Protein AF-A0A6N8WKN6-F1 (afdb_monomer_lite)

pLDDT: mean 86.22, std 15.63, range [38.31, 96.75]

Foldseek 3Di:
DQDKDALVLVVVLLVQLLVQQVAKKKKKFDDPLLCRNVPVDGIDSEGEIEMGDPPVCVVSSVVSNVVSCVVSVHHYDYDHPDVDPRIDMDISHPPPD

Sequence (97 aa):
MRQRCDRQGIEQFLQSLGRRFTRTGRLYLVGGTTMVYEGYRRQTLDINIGFEVDNRDHSAFVEAVRDLKERLSLNIEEASPPNSSHSRRITVNEARS

Radius of gyration: 12.57 Å; chains: 1; bounding box: 26×34×32 Å

Structure (mmCIF, N/CA/C/O backbone):
data_AF-A0A6N8WKN6-F1
#
_entry.id   AF-A0A6N8WKN6-F1
#
loop_
_atom_site.group_PDB
_atom_site.id
_atom_site.type_symbol
_atom_site.label_atom_id
_atom_site.label_alt_id
_atom_site.label_comp_id
_atom_site.label_asym_id
_atom_site.label_entity_id
_atom_site.label_seq_id
_atom_site.pdbx_PDB_ins_code
_atom_site.Cartn_x
_atom_site.Cartn_y
_atom_site.Cartn_z
_atom_site.occupancy
_atom_site.B_iso_or_equiv
_atom_site.auth_seq_id
_atom_site.auth_comp_id
_atom_site.auth_asym_id
_atom_site.auth_atom_id
_atom_site.pdbx_PDB_model_num
ATOM 1 N N . MET A 1 1 ? -12.138 14.496 5.275 1.00 51.38 1 MET A N 1
ATOM 2 C CA . MET A 1 1 ? -11.852 13.665 6.470 1.00 51.38 1 MET A CA 1
ATOM 3 C C . MET A 1 1 ? -11.107 12.423 6.010 1.00 51.38 1 MET A C 1
ATOM 5 O O . MET A 1 1 ? -11.491 11.881 4.985 1.00 51.38 1 MET A O 1
ATOM 9 N N . ARG A 1 2 ? -10.045 11.993 6.708 1.00 62.66 2 ARG A N 1
ATOM 10 C CA . ARG A 1 2 ? -9.370 10.719 6.399 1.00 62.66 2 ARG A CA 1
ATOM 11 C C . ARG A 1 2 ? -10.318 9.569 6.755 1.00 62.66 2 ARG A C 1
ATOM 13 O O . ARG A 1 2 ? -10.773 9.503 7.898 1.00 62.66 2 ARG A O 1
ATOM 20 N N . GLN A 1 3 ? -10.659 8.723 5.785 1.00 74.19 3 GLN A N 1
ATOM 21 C CA . GLN A 1 3 ? -11.503 7.554 6.022 1.00 74.19 3 GLN A CA 1
ATOM 22 C C . GLN A 1 3 ? -10.714 6.529 6.839 1.00 74.19 3 GLN A C 1
ATOM 24 O O . GLN A 1 3 ? -9.562 6.233 6.529 1.00 74.19 3 GLN A O 1
ATOM 29 N N . ARG A 1 4 ? -11.319 6.016 7.915 1.00 86.81 4 ARG A N 1
ATOM 30 C CA . ARG A 1 4 ? -10.708 4.945 8.709 1.00 86.81 4 ARG A CA 1
ATOM 31 C C . ARG A 1 4 ? -10.717 3.656 7.897 1.00 86.81 4 ARG A C 1
ATOM 33 O O . ARG A 1 4 ? -11.736 3.320 7.302 1.00 86.81 4 ARG A O 1
ATOM 40 N N . CYS A 1 5 ? -9.602 2.943 7.919 1.00 92.25 5 CYS A N 1
ATOM 41 C CA . CYS A 1 5 ? -9.437 1.658 7.262 1.00 92.25 5 CYS A CA 1
ATOM 42 C C . CYS A 1 5 ? -9.381 0.551 8.318 1.00 92.25 5 CYS A C 1
ATOM 44 O O . CYS A 1 5 ? -8.626 0.652 9.289 1.00 92.25 5 CYS A O 1
ATOM 46 N N . ASP A 1 6 ? -10.201 -0.480 8.150 1.00 95.31 6 ASP A N 1
ATOM 47 C CA . ASP A 1 6 ? -10.166 -1.704 8.945 1.00 95.31 6 ASP A CA 1
ATOM 48 C C . ASP A 1 6 ? -9.459 -2.830 8.173 1.00 95.31 6 ASP A C 1
ATOM 50 O O . ASP A 1 6 ? -8.890 -2.627 7.097 1.00 95.31 6 ASP A O 1
ATOM 54 N N . ARG A 1 7 ? -9.474 -4.041 8.733 1.00 96.00 7 ARG A N 1
ATOM 55 C CA . ARG A 1 7 ? -8.856 -5.206 8.098 1.00 96.00 7 ARG A CA 1
ATOM 56 C C . ARG A 1 7 ? -9.446 -5.509 6.717 1.00 96.00 7 ARG A C 1
ATOM 58 O O . ARG A 1 7 ? -8.685 -5.827 5.807 1.00 96.00 7 ARG A O 1
ATOM 65 N N . GLN A 1 8 ? -10.760 -5.372 6.546 1.00 94.75 8 GLN A N 1
ATOM 66 C CA . GLN A 1 8 ? -11.420 -5.648 5.271 1.00 94.75 8 GLN A CA 1
ATOM 67 C C . GLN A 1 8 ? -10.971 -4.651 4.195 1.00 94.75 8 GLN A C 1
ATOM 69 O O . GLN A 1 8 ? -10.697 -5.051 3.064 1.00 94.75 8 GLN A O 1
ATOM 74 N N . GLY A 1 9 ? -10.824 -3.371 4.549 1.00 94.31 9 GLY A N 1
ATOM 75 C CA . GLY A 1 9 ? -10.274 -2.356 3.647 1.00 94.31 9 GLY A CA 1
ATOM 76 C C . GLY A 1 9 ? -8.831 -2.656 3.221 1.00 94.31 9 GLY A C 1
ATOM 77 O O . GLY A 1 9 ? -8.493 -2.521 2.042 1.00 94.31 9 GLY A O 1
ATOM 78 N N . ILE A 1 10 ? -7.990 -3.133 4.147 1.00 95.75 10 ILE A N 1
ATOM 79 C CA . ILE A 1 10 ? -6.616 -3.564 3.836 1.00 95.75 10 ILE A CA 1
ATOM 80 C C . ILE A 1 10 ? -6.635 -4.771 2.887 1.00 95.75 10 ILE A C 1
ATOM 82 O O . ILE A 1 10 ? -5.932 -4.767 1.879 1.00 95.75 10 ILE A O 1
ATOM 86 N N . GLU A 1 11 ? -7.457 -5.786 3.155 1.00 95.56 11 GLU A N 1
ATOM 87 C CA . GLU A 1 11 ? -7.583 -6.974 2.299 1.00 95.56 11 GLU A CA 1
ATOM 88 C C . GLU A 1 11 ? -8.098 -6.618 0.894 1.00 95.56 11 GLU A C 1
ATOM 90 O O . GLU A 1 11 ? -7.553 -7.095 -0.105 1.00 95.56 11 GLU A O 1
ATOM 95 N N . GLN A 1 12 ? -9.082 -5.720 0.792 1.00 95.44 12 GLN A N 1
ATOM 96 C CA . GLN A 1 12 ? -9.586 -5.220 -0.488 1.00 95.44 12 GLN A CA 1
ATOM 97 C C . GLN A 1 12 ? -8.499 -4.482 -1.280 1.00 95.44 12 GLN A C 1
ATOM 99 O O . GLN A 1 12 ? -8.388 -4.667 -2.499 1.00 95.44 12 GLN A O 1
ATOM 104 N N . PHE A 1 13 ? -7.686 -3.664 -0.606 1.00 95.44 13 PHE A N 1
ATOM 105 C CA . PHE A 1 13 ? -6.532 -3.010 -1.215 1.00 95.44 13 PHE A CA 1
ATOM 106 C C . PHE A 1 13 ? -5.531 -4.041 -1.753 1.00 95.44 13 PHE A C 1
ATOM 108 O O . PHE A 1 13 ? -5.173 -3.974 -2.929 1.00 95.44 13 PHE A O 1
ATOM 115 N N . LEU A 1 14 ? -5.145 -5.033 -0.944 1.00 95.69 14 LEU A N 1
ATOM 116 C CA . LEU A 1 14 ? -4.188 -6.075 -1.331 1.00 95.69 14 LEU A CA 1
ATOM 117 C C . LEU A 1 14 ? -4.670 -6.891 -2.537 1.00 95.69 14 LEU A C 1
ATOM 119 O O . LEU A 1 14 ? -3.920 -7.091 -3.494 1.00 95.69 14 LEU A O 1
ATOM 123 N N . GLN A 1 15 ? -5.937 -7.312 -2.533 1.00 95.38 15 GLN A N 1
ATOM 124 C CA . GLN A 1 15 ? -6.543 -8.035 -3.655 1.00 95.38 15 GLN A CA 1
ATOM 125 C C . GLN A 1 15 ? -6.587 -7.176 -4.923 1.00 95.38 15 GLN A C 1
ATOM 127 O O . GLN A 1 15 ? -6.281 -7.649 -6.019 1.00 95.38 15 GLN A O 1
ATOM 132 N N . SER A 1 16 ? -6.950 -5.899 -4.788 1.00 95.81 16 SER A N 1
ATOM 133 C CA . SER A 1 16 ? -7.005 -4.970 -5.919 1.00 95.81 16 SER A CA 1
ATOM 134 C C . SER A 1 16 ? -5.619 -4.689 -6.497 1.00 95.81 16 SER A C 1
ATOM 136 O O . SER A 1 16 ? -5.478 -4.616 -7.718 1.00 95.81 16 SER A O 1
ATOM 138 N N . LEU A 1 17 ? -4.601 -4.576 -5.640 1.00 95.62 17 LEU A N 1
ATOM 139 C CA . LEU A 1 17 ? -3.210 -4.397 -6.041 1.00 95.62 17 LEU A CA 1
ATOM 140 C C . LEU A 1 17 ? -2.686 -5.627 -6.780 1.00 95.62 17 LEU A C 1
ATOM 142 O O . LEU A 1 17 ? -2.155 -5.472 -7.875 1.00 95.62 17 LEU A O 1
ATOM 146 N N . GLY A 1 18 ? -2.920 -6.835 -6.260 1.00 93.00 18 GLY A N 1
ATOM 147 C CA . GLY A 1 18 ? -2.522 -8.078 -6.932 1.00 93.00 18 GLY A CA 1
ATOM 148 C C . GLY A 1 18 ? -3.173 -8.267 -8.309 1.00 93.00 18 GLY A C 1
ATOM 149 O O . GLY A 1 18 ? -2.552 -8.802 -9.221 1.00 93.00 18 GLY A O 1
ATOM 150 N N . ARG A 1 19 ? -4.406 -7.774 -8.501 1.00 93.88 19 ARG A N 1
ATOM 151 C CA . ARG A 1 19 ? -5.076 -7.772 -9.817 1.00 93.88 19 ARG A CA 1
ATOM 152 C C . ARG A 1 19 ? -4.521 -6.713 -10.773 1.00 93.88 19 ARG A C 1
ATOM 154 O O . ARG A 1 19 ? -4.521 -6.930 -11.981 1.00 93.88 19 ARG A O 1
ATOM 161 N N . ARG A 1 20 ? -4.103 -5.553 -10.257 1.00 93.62 20 ARG A N 1
ATOM 162 C CA . ARG A 1 20 ? -3.666 -4.396 -11.060 1.00 93.62 20 ARG A CA 1
ATOM 163 C C . ARG A 1 20 ? -2.183 -4.450 -11.427 1.00 93.62 20 ARG A C 1
ATOM 165 O O . ARG A 1 20 ? -1.820 -4.027 -12.525 1.00 93.62 20 ARG A O 1
ATOM 172 N N . PHE A 1 21 ? -1.344 -4.940 -10.521 1.00 94.56 21 PHE A N 1
ATOM 173 C CA . PHE A 1 21 ? 0.093 -5.097 -10.700 1.00 94.56 21 PHE A CA 1
ATOM 174 C C . PHE A 1 21 ? 0.426 -6.587 -10.798 1.00 94.56 21 PHE A C 1
ATOM 176 O O . PHE A 1 21 ? 0.665 -7.263 -9.806 1.00 94.56 21 PHE A O 1
ATOM 183 N N . THR A 1 22 ? 0.423 -7.107 -12.024 1.00 89.81 22 THR A N 1
ATOM 184 C CA . THR A 1 22 ? 0.590 -8.544 -12.316 1.00 89.81 22 THR A CA 1
ATOM 185 C C . THR A 1 22 ? 2.054 -8.990 -12.409 1.00 89.81 22 THR A C 1
ATOM 187 O O . THR A 1 22 ? 2.344 -10.086 -12.893 1.00 89.81 22 THR A O 1
ATOM 190 N N . ARG A 1 23 ? 2.987 -8.120 -12.016 1.00 92.06 23 ARG A N 1
ATOM 191 C CA . ARG A 1 23 ? 4.431 -8.360 -12.054 1.00 92.06 23 ARG A CA 1
ATOM 192 C C . ARG A 1 23 ? 4.918 -8.764 -10.667 1.00 92.06 23 ARG A C 1
ATOM 194 O O . ARG A 1 23 ? 4.275 -8.458 -9.671 1.00 92.06 23 ARG A O 1
ATOM 201 N N . THR A 1 24 ? 6.059 -9.438 -10.601 1.00 90.19 24 THR A N 1
ATOM 202 C CA . THR A 1 24 ? 6.607 -9.901 -9.323 1.00 90.19 24 THR A CA 1
ATOM 203 C C . THR A 1 24 ? 7.096 -8.727 -8.478 1.00 90.19 24 THR A C 1
ATOM 205 O O . THR A 1 24 ? 7.842 -7.874 -8.952 1.00 90.19 24 THR A O 1
ATOM 208 N N . GLY A 1 25 ? 6.710 -8.728 -7.205 1.00 89.75 25 GLY A N 1
ATOM 209 C CA . GLY A 1 25 ? 7.170 -7.772 -6.208 1.00 89.75 25 GLY A CA 1
ATOM 210 C C . GLY A 1 25 ? 6.920 -8.274 -4.792 1.00 89.75 25 GLY A C 1
ATOM 211 O O . GLY A 1 25 ? 6.162 -9.226 -4.570 1.00 89.75 25 GLY A O 1
ATOM 212 N N . ARG A 1 26 ? 7.553 -7.625 -3.820 1.00 90.81 26 ARG A N 1
ATOM 213 C CA . ARG A 1 26 ? 7.264 -7.807 -2.395 1.00 90.81 26 ARG A CA 1
ATOM 214 C C . ARG A 1 26 ? 6.610 -6.550 -1.867 1.00 90.81 26 ARG A C 1
ATOM 216 O O . ARG A 1 26 ? 7.046 -5.449 -2.178 1.00 90.81 26 ARG A O 1
ATOM 223 N N . LEU A 1 27 ? 5.589 -6.736 -1.050 1.00 92.94 27 LEU A N 1
ATOM 224 C CA . LEU A 1 27 ? 4.923 -5.683 -0.308 1.00 92.94 27 LEU A CA 1
ATOM 225 C C . LEU A 1 27 ? 5.101 -5.962 1.181 1.00 92.94 27 LEU A C 1
ATOM 227 O O . LEU A 1 27 ? 5.060 -7.113 1.618 1.00 92.94 27 LEU A O 1
ATOM 231 N N . TYR A 1 28 ? 5.261 -4.913 1.967 1.00 92.38 28 TYR A N 1
ATOM 232 C CA . TYR A 1 28 ? 5.345 -4.983 3.413 1.00 92.38 28 TYR A CA 1
ATOM 233 C C . TYR A 1 28 ? 4.263 -4.095 3.999 1.00 92.38 28 TYR A C 1
ATOM 235 O O . TYR A 1 28 ? 4.234 -2.906 3.702 1.00 92.38 28 TYR A O 1
ATOM 243 N N . LEU A 1 29 ? 3.394 -4.647 4.843 1.00 94.12 29 LEU A N 1
ATOM 244 C CA . LEU A 1 29 ? 2.585 -3.806 5.725 1.00 94.12 29 LEU A CA 1
ATOM 245 C C . LEU A 1 29 ? 3.486 -3.293 6.846 1.00 94.12 29 LEU A C 1
ATOM 247 O O . LEU A 1 29 ? 4.309 -4.055 7.366 1.00 94.12 29 LEU A O 1
ATOM 251 N N . VAL A 1 30 ? 3.344 -2.014 7.194 1.00 92.50 30 VAL A N 1
ATOM 252 C CA . VAL A 1 30 ? 4.201 -1.349 8.181 1.00 92.50 30 VAL A CA 1
ATOM 253 C C . VAL A 1 30 ? 3.358 -0.719 9.293 1.00 92.50 30 VAL A C 1
ATOM 255 O O . VAL A 1 30 ? 2.276 -0.172 9.065 1.00 92.50 30 VAL A O 1
ATOM 258 N N . GLY A 1 31 ? 3.858 -0.785 10.529 1.00 90.69 31 GLY A N 1
ATOM 259 C CA 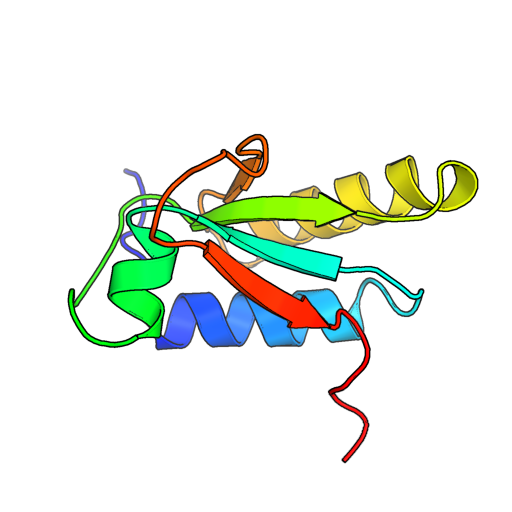. GLY A 1 31 ? 3.331 -0.019 11.659 1.00 90.69 31 GLY A CA 1
ATOM 260 C C . GLY A 1 31 ? 1.861 -0.310 11.979 1.00 90.69 31 GLY A C 1
ATOM 261 O O . GLY A 1 31 ? 1.467 -1.457 12.199 1.00 90.69 31 GLY A O 1
ATOM 262 N N . GLY A 1 32 ? 1.041 0.745 12.043 1.00 92.50 32 GLY A N 1
ATOM 263 C CA . GLY A 1 32 ? -0.380 0.640 12.393 1.00 92.50 32 GLY A CA 1
ATOM 264 C C . GLY A 1 32 ? -1.169 -0.280 11.459 1.00 92.50 32 GLY A C 1
ATOM 265 O O . GLY A 1 32 ? -2.063 -0.989 11.917 1.00 92.50 32 GLY A O 1
ATOM 266 N N . THR A 1 33 ? -0.789 -0.338 10.183 1.00 94.62 33 THR A N 1
ATOM 267 C CA . THR A 1 33 ? -1.408 -1.209 9.180 1.00 94.62 33 THR A CA 1
ATOM 268 C C . THR A 1 33 ? -1.171 -2.684 9.497 1.00 94.62 33 THR A C 1
ATOM 270 O O . THR A 1 33 ? -2.121 -3.464 9.460 1.00 94.62 33 THR A O 1
ATOM 273 N N . THR A 1 34 ? 0.047 -3.058 9.913 1.00 94.44 34 THR A N 1
ATOM 274 C CA . THR A 1 34 ? 0.352 -4.416 10.398 1.00 94.44 34 THR A CA 1
ATOM 275 C C . THR A 1 34 ? -0.502 -4.770 11.610 1.00 94.44 34 THR A C 1
ATOM 277 O O . THR A 1 34 ? -1.094 -5.842 11.658 1.00 94.44 34 THR A O 1
ATOM 280 N N . MET A 1 35 ? -0.630 -3.850 12.572 1.00 95.62 35 MET A N 1
ATOM 281 C CA . MET A 1 35 ? -1.417 -4.094 13.787 1.00 95.62 35 MET A CA 1
ATOM 282 C C . MET A 1 35 ? -2.905 -4.313 13.490 1.00 95.62 35 MET A C 1
ATOM 284 O O . MET A 1 35 ? -3.548 -5.100 14.179 1.00 95.62 35 MET A O 1
ATOM 288 N N . VAL A 1 36 ? -3.460 -3.631 12.482 1.00 96.38 36 VAL A N 1
ATOM 289 C CA . VAL A 1 36 ? -4.848 -3.854 12.047 1.00 96.38 36 VAL A CA 1
ATOM 290 C C . VAL A 1 36 ? -4.991 -5.185 11.318 1.00 96.38 36 VAL A C 1
ATOM 292 O O . VAL A 1 36 ? -5.911 -5.947 11.608 1.00 96.38 36 VAL A O 1
ATOM 295 N N . TYR A 1 37 ? -4.066 -5.493 10.409 1.00 96.12 37 TYR A N 1
ATOM 296 C CA . TYR A 1 37 ? -4.097 -6.731 9.635 1.00 96.12 37 TYR A CA 1
ATOM 297 C C . TYR A 1 37 ? -3.998 -7.983 10.524 1.00 96.12 37 TYR A C 1
ATOM 299 O O . TYR A 1 37 ? -4.782 -8.918 10.371 1.00 96.12 37 TYR A O 1
ATOM 307 N N . GLU A 1 38 ? -3.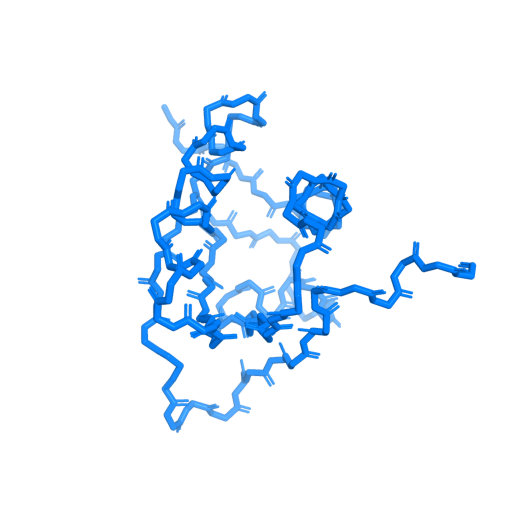105 -7.966 11.516 1.00 95.38 38 GLU A N 1
ATOM 308 C CA . GLU A 1 38 ? -2.907 -9.060 12.482 1.00 95.38 38 GLU A CA 1
ATOM 309 C C . GLU A 1 38 ? -3.982 -9.098 13.592 1.00 95.38 38 GLU A C 1
ATOM 311 O O . GLU A 1 38 ? -4.001 -10.008 14.415 1.00 95.38 38 GLU A O 1
ATOM 316 N N . GLY A 1 39 ? -4.905 -8.129 13.630 1.00 95.25 39 GLY A N 1
ATOM 317 C CA . GLY A 1 39 ? -6.020 -8.103 14.586 1.00 95.25 39 GLY A CA 1
ATOM 318 C C . GLY A 1 39 ? -5.706 -7.502 15.963 1.00 95.25 39 GLY A C 1
ATOM 319 O O . GLY A 1 39 ? -6.575 -7.497 16.833 1.00 95.25 39 GLY A O 1
ATOM 320 N N . TYR A 1 40 ? -4.515 -6.932 16.169 1.00 95.44 40 TYR A N 1
ATOM 321 C CA . TYR A 1 40 ? -4.151 -6.216 17.402 1.00 95.44 40 TYR A CA 1
ATOM 322 C C . TYR A 1 40 ? -4.856 -4.859 17.547 1.00 95.44 40 TYR A C 1
ATOM 324 O O . TYR A 1 40 ? -4.977 -4.326 18.652 1.00 95.44 40 TYR A O 1
ATOM 332 N N . ARG A 1 41 ? -5.303 -4.262 16.437 1.00 94.38 41 ARG A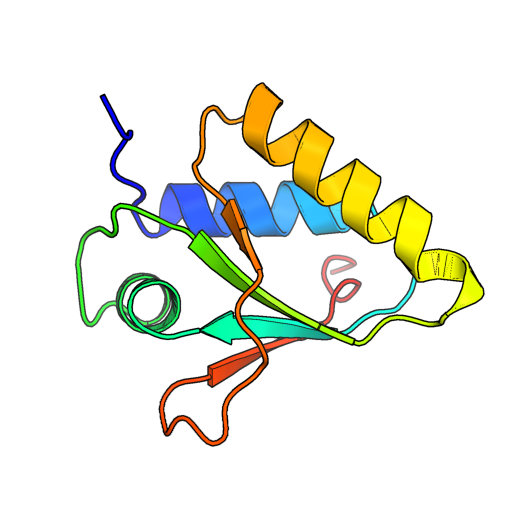 N 1
ATOM 333 C CA . ARG A 1 41 ? -6.070 -3.008 16.401 1.00 94.38 41 ARG A CA 1
ATOM 334 C C . ARG A 1 41 ? -7.248 -3.138 15.443 1.00 94.38 41 ARG A C 1
ATOM 336 O O . ARG A 1 41 ? -7.186 -3.873 14.470 1.00 94.38 41 ARG A O 1
ATOM 343 N N . ARG A 1 42 ? -8.329 -2.393 15.693 1.00 96.19 42 ARG A N 1
ATOM 344 C CA . ARG A 1 42 ? -9.530 -2.450 14.837 1.00 96.19 42 ARG A CA 1
ATOM 345 C C . ARG A 1 42 ? -9.411 -1.619 13.560 1.00 96.19 42 ARG A C 1
ATOM 347 O O . ARG A 1 42 ? -9.964 -2.011 12.542 1.00 96.19 42 ARG A O 1
ATOM 354 N N . GLN A 1 43 ? -8.759 -0.456 13.627 1.00 95.81 43 GLN A N 1
ATOM 355 C CA . GLN A 1 43 ? -8.722 0.520 12.533 1.00 95.81 43 GLN A CA 1
ATOM 356 C C . GLN A 1 43 ? -7.415 1.328 12.526 1.00 95.81 43 GLN A C 1
ATOM 358 O O . GLN A 1 43 ? -6.774 1.490 13.567 1.00 95.81 43 GLN A O 1
ATOM 363 N N . THR A 1 44 ? -7.068 1.871 11.359 1.00 93.81 44 THR A N 1
ATOM 364 C CA . THR A 1 44 ? -5.971 2.823 11.111 1.00 93.81 44 THR A CA 1
ATOM 365 C C . THR A 1 44 ? -6.465 3.990 10.245 1.00 93.81 44 THR A C 1
ATOM 367 O O . THR A 1 44 ? -7.506 3.886 9.594 1.00 93.81 44 THR A O 1
ATOM 370 N N . LEU A 1 45 ? -5.758 5.122 10.257 1.00 91.75 45 LEU A N 1
ATOM 371 C CA . LEU A 1 45 ? -6.052 6.271 9.385 1.00 91.75 45 LEU A CA 1
ATOM 372 C C . LEU A 1 45 ? -5.375 6.160 8.012 1.00 91.75 45 LEU A C 1
ATOM 374 O O . LEU A 1 45 ? -5.801 6.815 7.062 1.00 91.75 45 LEU A O 1
ATOM 378 N N . ASP A 1 46 ? -4.333 5.339 7.931 1.00 91.38 46 ASP A N 1
ATOM 379 C CA . ASP A 1 46 ? -3.447 5.195 6.784 1.00 91.38 46 ASP A CA 1
ATOM 380 C C . ASP A 1 46 ? -3.038 3.727 6.597 1.00 91.38 46 ASP A C 1
ATOM 382 O O . ASP A 1 46 ? -2.874 2.953 7.552 1.00 91.38 46 ASP A O 1
ATOM 386 N N . ILE A 1 47 ? -2.912 3.337 5.328 1.00 94.19 47 ILE A N 1
ATOM 387 C CA . ILE A 1 47 ? -2.264 2.099 4.907 1.00 94.19 47 ILE A CA 1
ATOM 388 C C . ILE A 1 47 ? -0.810 2.448 4.586 1.00 94.19 47 ILE A C 1
ATOM 390 O O . ILE A 1 47 ? -0.531 3.053 3.553 1.00 94.19 47 ILE A O 1
ATOM 394 N N . ASN A 1 48 ? 0.105 2.051 5.464 1.00 93.94 48 ASN A N 1
ATOM 395 C CA . ASN A 1 48 ? 1.539 2.213 5.281 1.00 93.94 48 ASN A CA 1
ATOM 396 C C . ASN A 1 48 ? 2.106 0.961 4.624 1.00 93.94 48 ASN A C 1
ATOM 398 O O . ASN A 1 48 ? 1.980 -0.145 5.170 1.00 93.94 48 ASN A O 1
ATOM 402 N N . ILE A 1 49 ? 2.739 1.151 3.470 1.00 94.69 49 ILE A N 1
ATOM 403 C CA . ILE A 1 49 ? 3.374 0.075 2.717 1.00 94.69 49 ILE A CA 1
ATOM 404 C C . ILE A 1 49 ? 4.847 0.367 2.460 1.00 94.69 49 ILE A C 1
ATOM 406 O O . ILE A 1 49 ? 5.202 1.481 2.101 1.00 94.69 49 ILE A O 1
ATOM 410 N N . GLY A 1 50 ? 5.685 -0.656 2.579 1.00 93.31 50 GLY A N 1
ATOM 411 C CA . GLY A 1 50 ? 6.973 -0.714 1.888 1.00 93.31 50 GLY A CA 1
ATOM 412 C C . GLY A 1 50 ? 6.869 -1.668 0.702 1.00 93.31 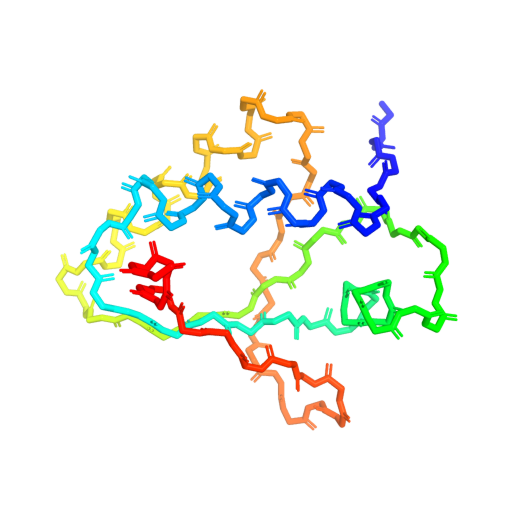50 GLY A C 1
ATOM 413 O O . GLY A 1 50 ? 6.019 -2.562 0.708 1.00 93.31 50 GLY A O 1
ATOM 414 N N . PHE A 1 51 ? 7.722 -1.525 -0.309 1.00 93.31 51 PHE A N 1
ATOM 415 C CA . PHE A 1 51 ? 7.748 -2.463 -1.429 1.00 93.31 51 PHE A CA 1
ATOM 416 C C . PHE A 1 51 ? 9.147 -2.654 -2.015 1.00 93.31 51 PHE A C 1
ATOM 418 O O . PHE A 1 51 ? 10.002 -1.780 -1.938 1.00 93.31 51 PHE A O 1
ATOM 425 N N . GLU A 1 52 ? 9.360 -3.822 -2.612 1.00 93.00 52 GLU A N 1
ATOM 426 C CA . GLU A 1 52 ? 10.524 -4.148 -3.433 1.00 93.00 52 GLU A CA 1
ATOM 427 C C . GLU A 1 52 ? 10.013 -4.666 -4.780 1.00 93.00 52 GLU A C 1
ATOM 429 O O . GLU A 1 52 ? 9.356 -5.710 -4.847 1.00 93.00 52 GLU A O 1
ATOM 434 N N . VAL A 1 53 ? 10.307 -3.939 -5.853 1.00 93.19 53 VAL A N 1
ATOM 435 C CA . VAL A 1 53 ? 9.983 -4.307 -7.239 1.00 93.19 53 VAL A CA 1
ATOM 436 C C . VAL A 1 53 ? 11.215 -4.099 -8.113 1.00 93.19 53 VAL A C 1
ATOM 438 O O . VAL A 1 53 ? 12.149 -3.406 -7.715 1.00 93.19 53 VAL A O 1
ATOM 441 N N . ASP A 1 54 ? 11.230 -4.696 -9.304 1.00 93.69 54 ASP A N 1
ATOM 442 C CA . ASP A 1 54 ? 12.277 -4.411 -10.287 1.00 93.69 54 ASP A CA 1
ATOM 443 C C . ASP A 1 54 ? 12.254 -2.923 -10.686 1.00 93.69 54 ASP A C 1
ATOM 445 O O . ASP A 1 54 ? 11.181 -2.329 -10.831 1.00 93.69 54 ASP A O 1
ATOM 449 N N . ASN A 1 55 ? 13.428 -2.324 -10.909 1.00 93.75 55 ASN A N 1
ATOM 450 C CA . ASN A 1 55 ? 13.561 -0.916 -11.300 1.00 93.75 55 ASN A CA 1
ATOM 451 C C . ASN A 1 55 ? 12.725 -0.564 -12.538 1.00 93.75 55 ASN A C 1
ATOM 453 O O . ASN A 1 55 ? 12.144 0.519 -12.597 1.00 93.75 55 ASN A O 1
ATOM 457 N N . ARG A 1 56 ? 12.622 -1.474 -13.517 1.00 95.94 56 ARG A N 1
ATOM 458 C CA . ARG A 1 56 ? 11.827 -1.245 -14.737 1.00 95.94 56 ARG A CA 1
ATOM 459 C C . ARG A 1 56 ? 10.318 -1.212 -14.472 1.00 95.94 56 ARG A C 1
ATOM 461 O O . ARG A 1 56 ? 9.562 -0.691 -15.286 1.00 95.94 56 ARG A O 1
ATOM 468 N N . ASP A 1 57 ? 9.889 -1.777 -13.346 1.00 95.38 57 ASP A N 1
ATOM 469 C CA . ASP A 1 57 ? 8.490 -1.953 -12.963 1.00 95.38 57 ASP A CA 1
ATOM 470 C C . ASP A 1 57 ? 8.051 -0.961 -11.870 1.00 95.38 57 ASP A C 1
ATOM 472 O O . ASP A 1 57 ? 6.861 -0.874 -11.558 1.00 95.38 57 ASP A O 1
ATOM 476 N N . HIS A 1 58 ? 8.988 -0.167 -11.337 1.00 94.25 58 HIS A N 1
ATOM 477 C CA . HIS A 1 58 ? 8.759 0.818 -10.280 1.00 94.25 58 HIS A CA 1
ATOM 478 C C . HIS A 1 58 ? 7.652 1.820 -10.633 1.00 94.25 58 HIS A C 1
ATOM 480 O O . HIS A 1 58 ? 6.691 1.971 -9.881 1.00 94.25 58 HIS A O 1
ATOM 486 N N . SER A 1 59 ? 7.732 2.463 -11.804 1.00 96.44 59 SER A N 1
ATOM 487 C CA . SER A 1 59 ? 6.717 3.439 -12.233 1.00 96.44 59 SER A CA 1
ATOM 488 C C . SER A 1 59 ? 5.328 2.807 -12.341 1.00 96.44 59 SER A C 1
ATOM 490 O O . SER A 1 59 ? 4.352 3.376 -11.862 1.00 96.44 59 SER A O 1
ATOM 492 N N . ALA A 1 60 ? 5.244 1.588 -12.884 1.00 96.19 60 ALA A N 1
ATOM 493 C CA . ALA A 1 60 ? 3.981 0.864 -13.009 1.00 96.19 60 ALA A CA 1
ATOM 494 C C . ALA A 1 60 ? 3.391 0.469 -11.643 1.00 96.19 60 ALA A C 1
ATOM 496 O O . ALA A 1 60 ? 2.169 0.437 -11.488 1.00 96.19 60 ALA A O 1
ATOM 497 N N . PHE A 1 61 ? 4.237 0.163 -10.654 1.00 95.88 61 PHE A N 1
ATOM 498 C CA . PHE A 1 61 ? 3.801 -0.108 -9.286 1.00 95.88 61 PHE A CA 1
ATOM 499 C C . PHE A 1 61 ? 3.243 1.156 -8.620 1.00 95.88 61 PHE A C 1
ATOM 501 O O . PHE A 1 61 ? 2.130 1.134 -8.094 1.00 95.88 61 PHE A O 1
ATOM 508 N N . VAL A 1 62 ? 3.978 2.269 -8.696 1.00 96.06 62 VAL A N 1
ATOM 509 C CA . VAL A 1 62 ? 3.564 3.557 -8.117 1.00 96.06 62 VAL A CA 1
ATOM 510 C C . VAL A 1 62 ? 2.251 4.045 -8.735 1.00 96.06 62 VAL A C 1
ATOM 512 O O . VAL A 1 62 ? 1.350 4.468 -8.011 1.00 96.06 62 VAL A O 1
ATOM 515 N N . GLU A 1 63 ? 2.095 3.928 -10.056 1.00 96.75 63 GLU A N 1
ATOM 516 C CA . GLU A 1 63 ? 0.837 4.240 -10.743 1.00 96.75 63 GLU A CA 1
ATOM 517 C C . GLU A 1 63 ? -0.318 3.358 -10.258 1.00 96.75 63 GLU A C 1
ATOM 519 O O . GLU A 1 63 ? -1.388 3.872 -9.940 1.00 96.75 63 GLU A O 1
ATOM 524 N N . ALA A 1 64 ? -0.099 2.045 -10.119 1.00 96.50 64 ALA A N 1
ATOM 525 C CA . ALA A 1 64 ? -1.118 1.134 -9.604 1.00 96.50 64 ALA A CA 1
ATOM 526 C C . ALA A 1 64 ? -1.562 1.505 -8.179 1.00 96.50 64 ALA A C 1
ATOM 528 O O . ALA A 1 64 ? -2.756 1.477 -7.882 1.00 96.50 64 ALA A O 1
ATOM 529 N N . VAL A 1 65 ? -0.627 1.876 -7.301 1.00 96.12 65 VAL A N 1
ATOM 530 C CA . VAL A 1 65 ? -0.948 2.321 -5.937 1.00 96.12 65 VAL A CA 1
ATOM 531 C C . VAL A 1 65 ? -1.724 3.640 -5.955 1.00 96.12 65 VAL A C 1
ATOM 533 O O . VAL A 1 65 ? -2.719 3.758 -5.237 1.00 96.12 65 VAL A O 1
ATOM 536 N N . ARG A 1 66 ? -1.324 4.610 -6.788 1.00 95.62 66 ARG A N 1
ATOM 537 C CA . ARG A 1 66 ? -2.018 5.902 -6.917 1.00 95.62 66 ARG A CA 1
ATOM 538 C C . ARG A 1 66 ? -3.457 5.725 -7.405 1.00 95.62 66 ARG A C 1
ATOM 540 O O . ARG A 1 66 ? -4.371 6.247 -6.771 1.00 95.62 66 ARG A O 1
ATOM 547 N N . ASP A 1 67 ? -3.664 4.923 -8.447 1.00 95.56 67 ASP A N 1
ATOM 548 C CA . ASP A 1 67 ? -4.999 4.614 -8.976 1.00 95.56 67 ASP A CA 1
ATOM 549 C C . ASP A 1 67 ? -5.900 3.994 -7.889 1.00 95.56 67 ASP A C 1
ATOM 551 O O . ASP A 1 67 ? -7.084 4.314 -7.768 1.00 95.56 67 ASP A O 1
ATOM 555 N N . LEU A 1 68 ? -5.348 3.089 -7.071 1.00 95.00 68 LEU A N 1
ATOM 556 C CA . LEU A 1 68 ? -6.091 2.429 -5.995 1.00 95.00 68 LEU A CA 1
ATOM 557 C C . LEU A 1 68 ? -6.391 3.355 -4.820 1.00 95.00 68 LEU A C 1
ATOM 559 O O . LEU A 1 68 ? -7.477 3.246 -4.249 1.00 95.00 68 LEU A O 1
ATOM 563 N N . LYS A 1 69 ? -5.466 4.259 -4.480 1.00 93.56 69 LYS A N 1
ATOM 564 C CA . LYS A 1 69 ? -5.659 5.298 -3.460 1.00 93.56 69 LYS A CA 1
ATOM 565 C C . LYS A 1 69 ? -6.929 6.098 -3.751 1.00 93.56 69 LYS A C 1
ATOM 567 O O . LYS A 1 69 ? -7.788 6.244 -2.884 1.00 93.56 69 LYS A O 1
ATOM 572 N N . GLU A 1 70 ? -7.070 6.543 -4.996 1.00 93.62 70 GLU A N 1
ATOM 573 C CA . GLU A 1 70 ? -8.222 7.313 -5.464 1.00 93.62 70 GLU A CA 1
ATOM 574 C C . GLU A 1 70 ? -9.484 6.446 -5.545 1.00 93.62 70 GLU A C 1
ATOM 576 O O . GLU A 1 70 ? -10.503 6.765 -4.933 1.00 93.62 70 GLU A O 1
ATOM 581 N N . ARG A 1 71 ? -9.410 5.299 -6.232 1.00 93.00 71 ARG A N 1
ATOM 582 C CA . ARG A 1 71 ? -10.579 4.444 -6.488 1.00 93.00 71 ARG A CA 1
ATOM 583 C C . ARG A 1 71 ? -11.206 3.864 -5.222 1.00 93.00 71 ARG A C 1
ATOM 585 O O . ARG A 1 71 ? -12.421 3.703 -5.167 1.00 93.00 71 ARG A O 1
ATOM 592 N N . LEU A 1 72 ? -10.391 3.511 -4.230 1.00 90.75 72 LEU A N 1
ATOM 593 C CA . LEU A 1 72 ? -10.867 2.947 -2.965 1.00 90.75 72 LEU A CA 1
ATOM 594 C C . LEU A 1 72 ? -11.138 4.024 -1.906 1.00 90.75 72 LEU A C 1
ATOM 596 O O . LEU A 1 72 ? -11.615 3.691 -0.826 1.00 90.75 72 LEU A O 1
ATOM 600 N N . SER A 1 73 ? -10.846 5.300 -2.196 1.00 90.00 73 SER A N 1
ATOM 601 C CA . SER A 1 73 ? -10.925 6.399 -1.221 1.00 90.00 73 SER A CA 1
ATOM 602 C C . SER A 1 73 ? -10.117 6.122 0.062 1.00 90.00 73 SER A C 1
ATOM 604 O O . SER A 1 73 ? -10.518 6.485 1.168 1.00 90.00 73 SER A O 1
ATOM 606 N N . LEU A 1 74 ? -8.958 5.470 -0.084 1.00 90.06 74 LEU A N 1
ATOM 607 C CA . LEU A 1 74 ? -8.055 5.111 1.015 1.00 90.06 74 LEU A CA 1
ATOM 608 C C . LEU A 1 74 ? -6.847 6.046 1.032 1.00 90.06 74 LEU A C 1
ATOM 610 O O . LEU A 1 74 ? -6.347 6.435 -0.018 1.00 90.06 74 LEU A O 1
ATOM 614 N N . ASN A 1 75 ? -6.318 6.373 2.213 1.00 91.50 75 ASN A N 1
ATOM 615 C CA . ASN A 1 75 ? -5.013 7.026 2.296 1.00 91.50 75 ASN A CA 1
ATOM 616 C C . ASN A 1 75 ? -3.910 5.963 2.346 1.00 91.50 75 ASN A C 1
ATOM 618 O O . ASN A 1 75 ? -3.796 5.241 3.335 1.00 91.50 75 ASN A O 1
ATOM 622 N N . ILE A 1 76 ? -3.122 5.872 1.275 1.00 93.44 76 ILE A N 1
ATOM 623 C CA . ILE A 1 76 ? -1.957 4.988 1.181 1.00 93.44 76 ILE A CA 1
ATOM 624 C C . ILE A 1 76 ? -0.701 5.856 1.214 1.00 93.44 76 ILE A C 1
ATOM 626 O O . ILE A 1 76 ? -0.627 6.860 0.489 1.00 93.44 76 ILE A O 1
ATOM 630 N N . GLU A 1 77 ? 0.244 5.472 2.064 1.00 92.75 77 GLU A N 1
ATOM 631 C CA . GLU A 1 77 ? 1.523 6.145 2.273 1.00 92.75 77 GLU A CA 1
ATOM 632 C C . GLU A 1 77 ? 2.660 5.139 2.080 1.00 92.75 77 GLU A C 1
ATOM 634 O O . GLU A 1 77 ? 2.606 4.003 2.562 1.00 92.75 77 GLU A O 1
ATOM 639 N N . GLU A 1 78 ? 3.680 5.552 1.330 1.00 90.56 78 GLU A N 1
ATOM 640 C CA . GLU A 1 78 ? 4.919 4.795 1.244 1.00 90.56 78 GLU A CA 1
ATOM 641 C C . GLU A 1 78 ? 5.705 5.019 2.535 1.00 90.56 78 GLU A C 1
ATOM 643 O O . GLU A 1 78 ? 6.047 6.145 2.89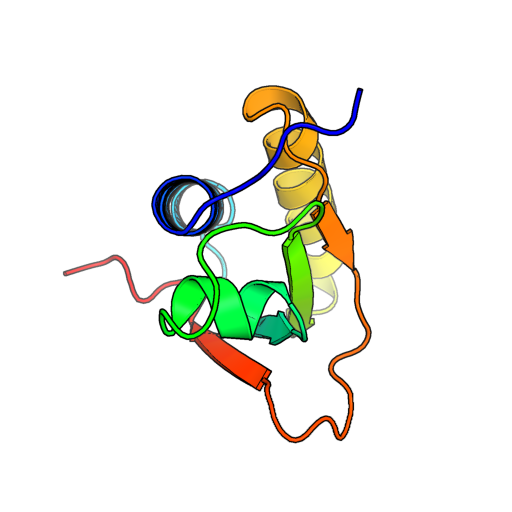5 1.00 90.56 78 GLU A O 1
ATOM 648 N N . ALA A 1 79 ? 5.977 3.928 3.233 1.00 86.06 79 ALA A N 1
ATOM 649 C CA . ALA A 1 79 ? 6.882 3.886 4.356 1.00 86.06 79 ALA A CA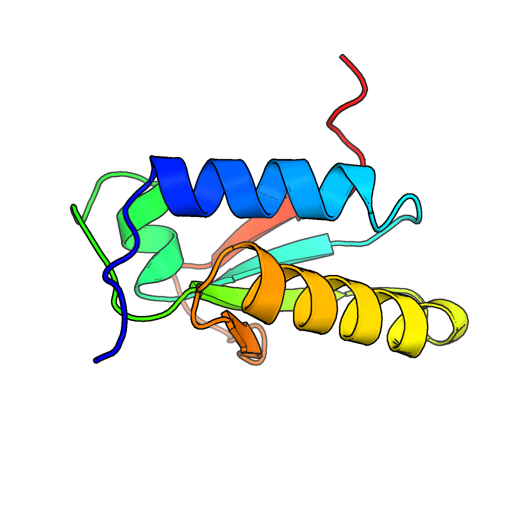 1
ATOM 650 C C . ALA A 1 79 ? 8.109 3.095 3.915 1.00 86.06 79 ALA A C 1
ATOM 652 O O . ALA A 1 79 ? 7.984 1.960 3.447 1.00 86.06 79 ALA A O 1
ATOM 653 N N . SER A 1 80 ? 9.304 3.662 4.096 1.00 66.94 80 SER A N 1
ATOM 654 C CA . SER A 1 80 ? 10.537 2.888 3.956 1.00 66.94 80 SER A CA 1
ATOM 655 C C . SER A 1 80 ? 10.389 1.628 4.808 1.00 66.94 80 SER A C 1
ATOM 657 O O . SER A 1 80 ? 10.032 1.793 5.977 1.00 66.94 80 SER A O 1
ATOM 659 N N . PRO A 1 81 ? 10.613 0.404 4.282 1.00 54.53 81 PRO A N 1
ATOM 660 C CA . PRO A 1 81 ? 10.569 -0.805 5.092 1.00 54.53 81 PRO A CA 1
ATOM 661 C C . PRO A 1 81 ? 11.578 -0.608 6.223 1.00 54.53 81 PRO A C 1
ATOM 663 O O . PRO A 1 81 ? 12.785 -0.592 5.969 1.00 54.53 81 PRO A O 1
ATOM 666 N N . PRO A 1 82 ? 11.129 -0.343 7.459 1.00 47.25 82 PRO A N 1
ATOM 667 C CA . PRO A 1 82 ? 12.064 0.028 8.484 1.00 47.25 82 PRO A CA 1
ATOM 668 C C . PRO A 1 82 ? 12.646 -1.268 9.026 1.00 47.25 82 PRO A C 1
ATOM 670 O O . PRO A 1 82 ? 12.031 -2.337 8.975 1.00 47.25 82 PRO A O 1
ATOM 673 N N . ASN A 1 83 ? 13.766 -1.137 9.711 1.00 47.19 83 ASN A N 1
ATOM 674 C CA . ASN A 1 83 ? 14.190 -2.044 10.769 1.00 47.19 83 ASN A CA 1
ATOM 675 C C . ASN A 1 83 ? 13.151 -2.101 11.930 1.00 47.19 83 ASN A C 1
ATOM 677 O O . ASN A 1 83 ? 13.515 -2.118 13.100 1.00 47.19 83 ASN A O 1
ATOM 681 N N . SER A 1 84 ? 11.845 -2.038 11.640 1.00 46.00 84 SER A N 1
ATOM 682 C CA . SER A 1 84 ? 10.733 -2.013 12.579 1.00 46.00 84 SER A CA 1
ATOM 683 C C . SER A 1 84 ? 10.311 -3.434 12.906 1.00 46.00 84 SER A C 1
ATOM 685 O O . SER A 1 84 ? 10.005 -4.210 12.003 1.00 46.00 84 SER A O 1
ATOM 687 N N . SER A 1 85 ? 10.177 -3.736 14.192 1.00 56.50 85 SER A N 1
ATOM 688 C CA . SER A 1 85 ? 9.793 -5.046 14.731 1.00 56.50 85 SER A CA 1
ATOM 689 C C . SER A 1 85 ? 8.399 -5.559 14.307 1.00 56.50 85 SER A C 1
ATOM 691 O O . SER A 1 85 ? 7.960 -6.584 14.813 1.00 56.50 85 SER A O 1
ATOM 693 N N . HIS A 1 86 ? 7.683 -4.853 13.418 1.00 59.12 86 HIS A N 1
ATOM 694 C CA . HIS A 1 86 ? 6.297 -5.125 13.016 1.00 59.12 86 HIS A CA 1
ATOM 695 C C . HIS A 1 86 ? 6.077 -4.908 11.505 1.00 59.12 86 HIS A C 1
ATOM 697 O O . HIS A 1 86 ? 5.214 -4.122 11.098 1.00 59.12 86 HIS A O 1
ATOM 703 N N . SER A 1 87 ? 6.860 -5.583 10.660 1.00 65.19 87 SER A N 1
ATOM 704 C CA . SER A 1 87 ? 6.594 -5.669 9.219 1.00 65.19 87 SER A CA 1
ATOM 705 C C . SER A 1 87 ? 6.036 -7.046 8.848 1.00 65.19 87 SER A C 1
ATOM 707 O O . SER A 1 87 ? 6.535 -8.080 9.296 1.00 65.19 87 SER A O 1
ATOM 709 N N . ARG A 1 88 ? 4.980 -7.072 8.026 1.00 75.56 88 ARG A N 1
ATOM 710 C CA . ARG A 1 88 ? 4.432 -8.318 7.464 1.00 75.56 88 ARG A CA 1
ATOM 711 C C . ARG A 1 88 ? 4.701 -8.354 5.969 1.00 75.56 88 ARG A C 1
ATOM 713 O O . ARG A 1 88 ? 4.191 -7.512 5.236 1.00 75.56 88 ARG A O 1
ATOM 720 N N . ARG A 1 89 ? 5.481 -9.342 5.524 1.00 78.94 89 ARG A N 1
ATOM 721 C CA . ARG A 1 89 ? 5.778 -9.570 4.104 1.00 78.94 89 ARG A CA 1
ATOM 722 C C . ARG A 1 89 ? 4.591 -10.225 3.396 1.00 78.94 89 ARG A C 1
ATOM 724 O O . ARG A 1 89 ? 4.052 -11.216 3.884 1.00 78.94 89 ARG A O 1
ATOM 731 N N . ILE A 1 90 ? 4.245 -9.692 2.230 1.00 78.81 90 ILE A N 1
ATOM 732 C CA . ILE A 1 90 ? 3.203 -10.174 1.324 1.00 78.81 90 ILE A CA 1
ATOM 733 C C . ILE A 1 90 ? 3.805 -10.263 -0.082 1.00 78.81 90 ILE A C 1
ATOM 735 O O . ILE A 1 90 ? 4.433 -9.319 -0.565 1.00 78.81 90 ILE A O 1
ATOM 739 N N . THR A 1 91 ? 3.622 -11.397 -0.750 1.00 74.75 91 THR A N 1
ATOM 740 C CA . THR A 1 91 ? 4.052 -11.573 -2.140 1.00 74.75 91 THR A CA 1
ATOM 741 C C . THR A 1 91 ? 3.004 -10.975 -3.074 1.00 74.75 91 THR A C 1
ATOM 743 O O . THR A 1 91 ? 1.853 -11.418 -3.085 1.00 74.75 91 THR A O 1
ATOM 746 N N . VAL A 1 92 ? 3.390 -10.007 -3.908 1.00 64.19 92 VAL A N 1
ATOM 747 C CA . VAL A 1 92 ? 2.512 -9.412 -4.930 1.00 64.19 92 VAL A CA 1
ATOM 748 C C . VAL A 1 92 ? 2.453 -10.346 -6.147 1.00 64.19 92 VAL A C 1
ATOM 750 O O . VAL A 1 92 ? 2.948 -10.002 -7.208 1.00 64.19 92 VAL A O 1
ATOM 753 N N . ASN A 1 93 ? 1.972 -11.585 -5.958 1.00 57.91 93 ASN A N 1
ATOM 754 C CA . ASN A 1 93 ? 1.498 -12.515 -7.009 1.00 57.91 93 ASN A CA 1
ATOM 755 C C . ASN A 1 93 ? 1.000 -13.883 -6.479 1.00 57.91 93 ASN A C 1
ATOM 757 O O . ASN A 1 93 ? 0.732 -14.776 -7.277 1.00 57.91 93 ASN A O 1
ATOM 761 N N . GLU A 1 94 ? 0.874 -14.103 -5.163 1.00 46.78 94 GLU A N 1
ATOM 762 C CA . GLU A 1 94 ? 0.410 -15.405 -4.630 1.00 46.78 94 GLU A CA 1
ATOM 763 C C . GLU A 1 94 ? -1.121 -15.583 -4.641 1.00 46.78 94 GLU A C 1
ATOM 765 O O . GLU A 1 94 ? -1.635 -16.580 -4.150 1.00 46.78 94 GLU A O 1
ATOM 770 N N . ALA A 1 95 ? -1.876 -14.667 -5.255 1.00 40.25 95 ALA A N 1
ATOM 771 C CA . ALA A 1 95 ? -3.327 -14.788 -5.432 1.00 40.25 95 ALA A CA 1
ATOM 772 C C . ALA A 1 95 ? -3.702 -15.580 -6.704 1.00 40.25 95 ALA A C 1
ATOM 774 O O . ALA A 1 95 ? -4.557 -15.152 -7.483 1.00 40.25 95 ALA A O 1
ATOM 775 N N . ARG A 1 96 ? -3.019 -16.707 -6.947 1.00 49.31 96 ARG A N 1
ATOM 776 C CA . ARG A 1 96 ? -3.316 -17.650 -8.044 1.00 49.31 96 ARG A CA 1
ATOM 777 C C . ARG A 1 96 ? -3.821 -19.023 -7.579 1.00 49.31 96 ARG A C 1
ATOM 779 O O . ARG A 1 96 ? -3.883 -19.929 -8.405 1.00 49.31 96 ARG A O 1
ATOM 786 N N . SER A 1 97 ? -4.247 -19.152 -6.325 1.00 38.31 97 SER A N 1
ATOM 787 C CA . SER A 1 97 ? -4.938 -20.346 -5.821 1.00 38.31 97 SER A CA 1
ATOM 788 C C . SER A 1 97 ? -6.235 -19.976 -5.124 1.00 38.31 97 SER A C 1
ATOM 790 O O . SER A 1 97 ? -6.217 -18.975 -4.372 1.00 38.31 97 SER A O 1
#

Secondary structure (DSSP, 8-state):
-PPPB-HHHHHHHHHHHHHH--S-EEEEEETHHHHHHTTS-S-BS-EEEEEEE-GGGHHHHHHHHHHHHHHTT--EEE----S-S-EEEEETT-TT-